Protein AF-A0A8S1GYL8-F1 (afdb_monomer_lite)

Foldseek 3Di:
DPPPCQVPQADPVQAGDCVRPVNVVVCPDPLNVLVNQLVRQVSVDDPVVVVVPGSVVSVVSSVVRCVVVVVVPDPVPPPDD

Radius of gyration: 15.55 Å; chains: 1; bounding box: 21×42×49 Å

Structure (mmCIF, N/CA/C/O backbone):
data_AF-A0A8S1GYL8-F1
#
_entry.id   AF-A0A8S1GYL8-F1
#
loop_
_atom_site.group_PDB
_atom_site.id
_atom_site.type_symbol
_atom_site.label_atom_id
_atom_site.label_alt_id
_atom_site.label_comp_id
_atom_site.label_asym_id
_atom_site.label_entity_id
_atom_site.label_seq_id
_atom_site.pdbx_PDB_ins_code
_atom_site.Cartn_x
_atom_site.Cartn_y
_atom_site.Cartn_z
_atom_site.occupancy
_atom_site.B_iso_or_equiv
_atom_site.auth_seq_id
_atom_site.auth_comp_id
_atom_site.auth_asym_id
_atom_site.auth_atom_id
_atom_site.pdbx_PDB_model_num
ATOM 1 N N . MET A 1 1 ? 8.533 -27.118 -1.981 1.00 49.69 1 MET A N 1
ATOM 2 C CA . MET A 1 1 ? 9.479 -26.372 -2.835 1.00 49.69 1 MET A CA 1
ATOM 3 C C . MET A 1 1 ? 8.707 -25.277 -3.543 1.00 49.69 1 MET A C 1
ATOM 5 O O . MET A 1 1 ? 7.783 -25.604 -4.275 1.00 49.69 1 MET A O 1
ATOM 9 N N . TYR A 1 2 ? 9.033 -24.011 -3.295 1.00 58.72 2 TYR A N 1
ATOM 10 C CA . TYR A 1 2 ? 8.581 -22.922 -4.164 1.00 58.72 2 TYR A CA 1
ATOM 11 C C . TYR A 1 2 ? 9.333 -23.037 -5.499 1.00 58.72 2 TYR A C 1
ATOM 13 O O . TYR A 1 2 ? 10.493 -23.464 -5.470 1.00 58.72 2 TYR A O 1
ATOM 21 N N . PRO A 1 3 ? 8.712 -22.727 -6.651 1.00 58.22 3 PRO A N 1
ATOM 22 C CA . PRO A 1 3 ? 9.452 -22.656 -7.904 1.00 58.22 3 PRO A CA 1
ATOM 23 C C . PRO A 1 3 ? 10.621 -21.680 -7.723 1.00 58.22 3 PRO A C 1
ATOM 25 O O . PRO A 1 3 ? 10.460 -20.616 -7.125 1.00 58.22 3 PRO A O 1
ATOM 28 N N . SER A 1 4 ? 11.806 -22.076 -8.188 1.00 62.06 4 SER A N 1
ATOM 29 C CA . SER A 1 4 ? 13.037 -21.273 -8.133 1.00 62.06 4 SER A CA 1
ATOM 30 C C . SER A 1 4 ? 12.884 -19.904 -8.802 1.00 62.06 4 SER A C 1
ATOM 32 O O . SER A 1 4 ? 13.611 -18.973 -8.465 1.00 62.06 4 SER A O 1
ATOM 34 N N . ASP A 1 5 ? 11.886 -19.771 -9.672 1.00 63.75 5 ASP A N 1
ATOM 35 C CA . ASP A 1 5 ? 11.462 -18.529 -10.298 1.00 63.75 5 ASP A CA 1
ATOM 36 C C . ASP A 1 5 ? 10.331 -17.895 -9.475 1.00 63.75 5 ASP A C 1
ATOM 38 O O . ASP A 1 5 ? 9.161 -17.940 -9.853 1.00 63.75 5 ASP A O 1
ATOM 42 N N . ASN A 1 6 ? 10.653 -17.326 -8.308 1.00 62.06 6 ASN A N 1
ATOM 43 C CA . ASN A 1 6 ? 9.722 -16.412 -7.649 1.00 62.06 6 ASN A CA 1
ATOM 44 C C . ASN A 1 6 ? 9.758 -15.088 -8.437 1.00 62.06 6 ASN A C 1
ATOM 46 O O . ASN A 1 6 ? 10.794 -14.422 -8.399 1.00 62.06 6 ASN A O 1
ATOM 50 N N . PRO A 1 7 ? 8.676 -14.674 -9.127 1.00 71.88 7 PRO A N 1
ATOM 51 C CA . PRO A 1 7 ? 8.672 -13.509 -10.023 1.00 71.88 7 PRO A CA 1
ATOM 52 C C . PRO A 1 7 ? 8.921 -12.159 -9.325 1.00 71.88 7 PRO A C 1
ATOM 54 O O . PRO A 1 7 ? 8.877 -11.110 -9.961 1.00 71.88 7 PRO A O 1
ATOM 57 N N . GLY A 1 8 ? 9.206 -12.163 -8.021 1.00 82.12 8 GLY A N 1
ATOM 58 C CA . GLY A 1 8 ? 9.499 -10.971 -7.248 1.00 82.12 8 GLY A CA 1
ATOM 59 C C . GLY A 1 8 ? 8.246 -10.129 -6.987 1.00 82.12 8 GLY A C 1
ATOM 60 O O . GLY A 1 8 ? 7.139 -10.472 -7.408 1.00 82.12 8 GLY A O 1
ATOM 61 N N . PRO A 1 9 ? 8.391 -9.026 -6.236 1.00 85.69 9 PRO A N 1
ATOM 62 C CA . PRO A 1 9 ? 7.271 -8.182 -5.820 1.00 85.69 9 PRO A CA 1
ATOM 63 C C . PRO A 1 9 ? 6.780 -7.218 -6.914 1.00 85.69 9 PRO A C 1
ATOM 65 O O . PRO A 1 9 ? 5.843 -6.462 -6.679 1.00 85.69 9 PRO A O 1
ATOM 68 N N . THR A 1 10 ? 7.403 -7.191 -8.094 1.00 89.25 10 THR A N 1
ATOM 69 C CA . THR A 1 10 ? 7.030 -6.309 -9.213 1.00 89.25 10 THR A CA 1
ATOM 70 C C . THR A 1 10 ? 6.794 -7.153 -10.459 1.00 89.25 10 THR A C 1
ATOM 72 O O . THR A 1 10 ? 7.631 -7.977 -10.813 1.00 89.25 10 THR A O 1
ATOM 75 N N . LYS A 1 11 ? 5.648 -6.959 -11.109 1.00 88.88 11 LYS A N 1
ATOM 76 C CA . LYS A 1 11 ? 5.290 -7.622 -12.364 1.00 88.88 11 LYS A CA 1
ATOM 77 C C . LYS A 1 11 ? 6.032 -6.991 -13.555 1.00 88.88 11 LYS A C 1
ATOM 79 O O . LYS A 1 11 ? 6.511 -5.863 -13.444 1.00 88.88 11 LYS A O 1
ATOM 84 N N . PRO A 1 12 ? 6.078 -7.663 -14.722 1.00 89.81 12 PRO A N 1
ATOM 85 C CA . PRO A 1 12 ? 6.687 -7.101 -15.933 1.00 89.81 12 PRO A CA 1
ATOM 86 C C . PRO A 1 12 ? 6.061 -5.781 -16.409 1.00 89.81 12 PRO A C 1
ATOM 88 O O . PRO A 1 12 ? 6.739 -4.985 -17.046 1.00 89.81 12 PRO A O 1
ATOM 91 N N . ASP A 1 13 ? 4.788 -5.538 -16.085 1.00 89.19 13 ASP A N 1
ATOM 92 C CA . ASP A 1 13 ? 4.076 -4.288 -16.389 1.00 89.19 13 ASP A CA 1
ATOM 93 C C . ASP A 1 13 ? 4.400 -3.140 -15.409 1.00 89.19 13 ASP A C 1
ATOM 95 O O . ASP A 1 13 ? 3.868 -2.041 -15.543 1.00 89.19 13 ASP A O 1
ATOM 99 N N . GLY A 1 14 ? 5.264 -3.382 -14.417 1.00 87.88 14 GLY A N 1
ATOM 100 C CA . GLY A 1 14 ? 5.647 -2.414 -13.391 1.00 87.88 14 GLY A CA 1
ATOM 101 C C . GLY A 1 14 ? 4.696 -2.346 -12.194 1.00 87.88 14 GLY A C 1
ATOM 102 O O . GLY A 1 14 ? 5.044 -1.714 -11.194 1.00 87.88 14 GLY A O 1
ATOM 103 N N . SER A 1 15 ? 3.546 -3.023 -12.238 1.00 90.25 15 SER A N 1
ATOM 104 C CA . SER A 1 15 ? 2.617 -3.103 -11.110 1.00 90.25 15 SER A CA 1
ATOM 105 C C . SER A 1 15 ? 3.126 -4.038 -10.010 1.00 90.25 15 SER A C 1
ATOM 107 O O . SER A 1 15 ? 4.074 -4.813 -10.176 1.00 90.25 15 SER A O 1
ATOM 109 N N . VAL A 1 16 ? 2.501 -3.961 -8.840 1.00 91.75 16 VAL A N 1
ATOM 110 C CA . VAL A 1 16 ? 2.868 -4.775 -7.681 1.00 91.75 16 VAL A CA 1
ATOM 111 C C . VAL A 1 16 ? 2.369 -6.207 -7.877 1.00 91.75 16 VAL A C 1
ATOM 113 O O . 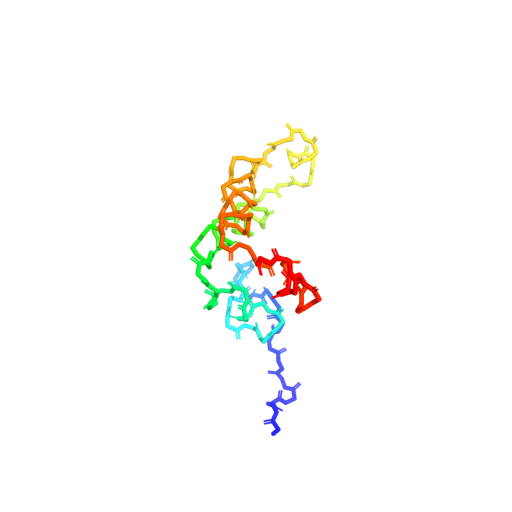VAL A 1 16 ? 1.226 -6.451 -8.274 1.00 91.75 16 VAL A O 1
ATOM 116 N N . ASN A 1 17 ? 3.222 -7.182 -7.575 1.00 91.69 17 ASN A N 1
ATOM 117 C CA . ASN A 1 17 ? 2.845 -8.588 -7.534 1.00 91.69 17 ASN A CA 1
ATOM 118 C C . ASN A 1 17 ? 2.376 -8.979 -6.125 1.00 91.69 17 ASN A C 1
ATOM 120 O O . ASN A 1 17 ? 3.174 -9.414 -5.294 1.00 91.69 17 ASN A O 1
ATOM 124 N N . PHE A 1 18 ? 1.075 -8.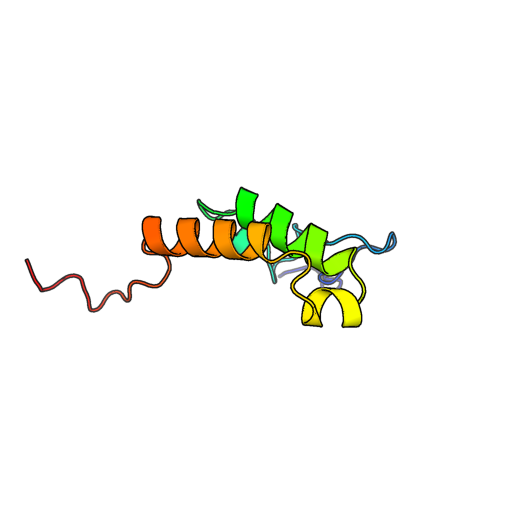841 -5.866 1.00 91.62 18 PHE A N 1
ATOM 125 C CA . PHE A 1 18 ? 0.468 -9.187 -4.575 1.00 91.62 18 PHE A CA 1
ATOM 126 C C . PHE A 1 18 ? 0.426 -10.695 -4.275 1.00 91.62 18 PHE A C 1
ATOM 128 O O . PHE A 1 18 ? 0.284 -11.074 -3.116 1.00 91.62 18 PHE A O 1
ATOM 135 N N . GLU A 1 19 ? 0.633 -11.545 -5.283 1.00 88.69 19 GLU A N 1
ATOM 136 C CA . GLU A 1 19 ? 0.744 -13.003 -5.124 1.00 88.69 19 GLU A CA 1
ATOM 137 C C . GLU A 1 19 ? 2.163 -13.440 -4.724 1.00 88.69 19 GLU A C 1
ATOM 139 O O . GLU A 1 19 ? 2.403 -14.599 -4.384 1.00 88.69 19 GLU A O 1
ATOM 144 N N . CYS A 1 20 ? 3.137 -12.523 -4.756 1.00 87.94 20 CYS A N 1
ATOM 145 C CA . CYS A 1 20 ? 4.493 -12.818 -4.316 1.00 87.94 20 CYS A CA 1
ATOM 146 C C . CYS A 1 20 ? 4.480 -13.194 -2.832 1.00 87.94 20 CYS A C 1
ATOM 148 O O . CYS A 1 20 ? 4.009 -12.423 -1.995 1.00 87.94 20 CYS A O 1
ATOM 150 N N . HIS A 1 21 ? 5.070 -14.342 -2.486 1.00 86.06 21 HIS A N 1
ATOM 151 C CA . HIS A 1 21 ? 5.132 -14.843 -1.107 1.00 86.06 21 HIS A CA 1
ATOM 152 C C . HIS A 1 21 ? 5.638 -13.794 -0.094 1.00 86.06 21 HIS A C 1
ATOM 154 O O . HIS A 1 21 ? 5.183 -13.768 1.050 1.00 86.06 21 HIS A O 1
ATOM 160 N N . CYS A 1 22 ? 6.518 -12.885 -0.534 1.00 83.19 22 CYS A N 1
ATOM 161 C CA . CYS A 1 22 ? 7.054 -11.791 0.275 1.00 83.19 22 CYS A CA 1
ATOM 162 C C . CYS A 1 22 ? 5.970 -10.875 0.865 1.00 83.19 22 CYS A C 1
ATOM 164 O O . CYS A 1 22 ? 6.180 -10.312 1.932 1.00 83.19 22 CYS A O 1
ATOM 166 N N . VAL A 1 23 ? 4.834 -10.717 0.180 1.00 88.44 23 VAL A N 1
ATOM 167 C CA . VAL A 1 23 ? 3.740 -9.816 0.585 1.00 88.44 23 VAL A CA 1
ATOM 168 C C . VAL A 1 23 ? 2.384 -10.514 0.678 1.00 88.44 23 VAL A C 1
ATOM 170 O O . VAL A 1 23 ? 1.465 -9.966 1.281 1.00 88.44 23 VAL A O 1
ATOM 173 N N . ALA A 1 24 ? 2.252 -11.734 0.152 1.00 88.19 24 ALA A N 1
ATOM 174 C CA . ALA A 1 24 ? 0.991 -12.474 0.107 1.00 88.19 24 ALA A CA 1
ATOM 175 C C . ALA A 1 24 ? 0.336 -12.636 1.492 1.00 88.19 24 ALA A C 1
ATOM 177 O O . ALA A 1 24 ? -0.883 -12.570 1.618 1.00 88.19 24 ALA A O 1
ATOM 178 N N . HIS A 1 25 ? 1.134 -12.780 2.554 1.00 87.75 25 HIS A N 1
ATOM 179 C CA . HIS A 1 25 ? 0.621 -12.877 3.924 1.00 87.75 25 HIS A CA 1
ATOM 180 C C . HIS A 1 25 ? -0.023 -11.570 4.426 1.00 87.75 25 HIS A C 1
ATOM 182 O O . HIS A 1 25 ? -0.981 -11.622 5.192 1.00 87.75 25 HIS A O 1
ATOM 188 N N . LEU A 1 26 ? 0.457 -10.406 3.974 1.00 91.00 26 LEU A N 1
ATOM 189 C CA . LEU A 1 26 ? -0.139 -9.102 4.292 1.00 91.00 26 LEU A CA 1
ATOM 190 C C . LEU A 1 26 ? -1.423 -8.883 3.489 1.00 91.00 26 LEU A C 1
ATOM 192 O O . LEU A 1 26 ? -2.428 -8.426 4.027 1.00 91.00 26 LEU A O 1
ATOM 196 N N . VAL A 1 27 ? -1.415 -9.291 2.220 1.00 93.25 27 VAL A N 1
ATOM 197 C CA . VAL A 1 27 ? -2.570 -9.235 1.307 1.00 93.25 27 VAL A CA 1
ATOM 198 C C . VAL A 1 27 ? -3.722 -10.121 1.794 1.00 93.25 27 VAL A C 1
ATOM 200 O O . VAL A 1 27 ? -4.884 -9.749 1.636 1.00 93.25 27 VAL A O 1
ATOM 203 N N . ALA A 1 28 ? -3.404 -11.268 2.400 1.00 91.44 28 ALA A N 1
ATOM 204 C CA . ALA A 1 28 ? -4.367 -12.193 2.997 1.00 91.44 28 ALA A CA 1
ATOM 205 C C . ALA A 1 28 ? -4.764 -11.832 4.443 1.00 91.44 28 ALA A C 1
ATOM 207 O O . ALA A 1 28 ? -5.575 -12.533 5.050 1.00 91.44 28 ALA A O 1
ATOM 208 N N . SER A 1 29 ? -4.197 -10.766 5.015 1.00 91.50 29 SER A N 1
ATOM 209 C CA . SER A 1 29 ? -4.562 -10.305 6.355 1.00 91.50 29 SER A CA 1
ATOM 210 C C . SER A 1 29 ? -5.954 -9.650 6.366 1.00 91.50 29 SER A C 1
ATOM 212 O O . SER A 1 29 ? -6.454 -9.231 5.317 1.00 91.50 29 SER A O 1
ATOM 214 N N . PRO A 1 30 ? -6.573 -9.468 7.548 1.00 93.62 30 PRO A N 1
ATOM 215 C CA . PRO A 1 30 ? -7.805 -8.687 7.676 1.00 93.62 30 PRO A CA 1
ATOM 216 C C . PRO A 1 30 ? -7.689 -7.233 7.183 1.00 93.62 30 PRO A C 1
ATOM 218 O O . PRO A 1 30 ? -8.715 -6.617 6.922 1.00 93.62 30 PRO A O 1
ATOM 221 N N . CYS A 1 31 ? -6.463 -6.712 7.046 1.00 96.12 31 CYS A N 1
ATOM 222 C CA . CYS A 1 31 ? -6.146 -5.369 6.542 1.00 96.12 31 CYS A CA 1
ATOM 223 C C . CYS A 1 31 ? -5.560 -5.395 5.123 1.00 96.12 31 CYS A C 1
ATOM 225 O O . CYS A 1 31 ? -4.868 -4.473 4.688 1.00 96.12 31 CYS A O 1
ATOM 227 N N . GLY A 1 32 ? -5.761 -6.503 4.406 1.00 94.75 32 GLY A N 1
ATOM 228 C CA . GLY A 1 32 ? -5.174 -6.717 3.091 1.00 94.75 32 GLY A CA 1
ATOM 229 C C . GLY A 1 32 ? -5.704 -5.768 2.019 1.00 94.75 32 GLY A C 1
ATOM 230 O O . GLY A 1 32 ? -5.018 -5.547 1.025 1.00 94.75 32 GLY A O 1
ATOM 231 N N . PHE A 1 33 ? -6.905 -5.210 2.198 1.00 96.56 33 PHE A N 1
ATOM 232 C CA . PHE A 1 33 ? -7.455 -4.208 1.286 1.00 96.56 33 PHE A CA 1
ATOM 233 C C . PHE A 1 33 ? -6.672 -2.898 1.387 1.00 96.56 33 PHE A C 1
ATOM 235 O O . PHE A 1 33 ? -6.092 -2.461 0.398 1.00 96.56 33 PHE A O 1
ATOM 242 N N . GLU A 1 34 ? -6.563 -2.349 2.592 1.00 97.38 34 GLU A N 1
ATOM 243 C CA . GLU A 1 34 ? -5.842 -1.111 2.875 1.00 97.38 34 GLU A CA 1
ATOM 244 C C . GLU A 1 34 ? -4.356 -1.246 2.516 1.00 97.38 34 GLU A C 1
ATOM 246 O O . GLU A 1 34 ? -3.758 -0.333 1.951 1.00 97.38 34 GLU A O 1
ATOM 251 N N . PHE A 1 35 ? -3.769 -2.426 2.750 1.00 95.94 35 PHE A N 1
ATOM 252 C CA . PHE A 1 35 ? -2.407 -2.728 2.315 1.00 95.94 35 PHE A CA 1
ATOM 253 C C . PHE A 1 35 ? -2.235 -2.621 0.791 1.00 95.94 35 PHE A C 1
ATOM 255 O O . PHE A 1 35 ? -1.250 -2.051 0.317 1.00 95.94 35 PHE A O 1
ATOM 262 N N . ARG A 1 36 ? -3.172 -3.175 0.006 1.00 95.94 36 ARG A N 1
ATOM 263 C CA . ARG A 1 36 ? -3.103 -3.117 -1.463 1.00 95.94 36 ARG A CA 1
ATOM 264 C C . ARG A 1 36 ? -3.203 -1.685 -1.972 1.00 95.94 36 ARG A C 1
ATOM 266 O O . ARG A 1 36 ? -2.439 -1.341 -2.873 1.00 95.94 36 ARG A O 1
ATOM 273 N N . GLU A 1 37 ? -4.073 -0.871 -1.383 1.00 97.06 37 GLU A N 1
ATOM 274 C CA . GLU A 1 37 ? -4.214 0.545 -1.742 1.00 97.06 37 GLU A CA 1
ATOM 275 C C . GLU A 1 37 ? -2.925 1.321 -1.445 1.00 97.06 37 GLU A C 1
ATOM 277 O O . GLU A 1 37 ? -2.356 1.940 -2.346 1.00 97.06 37 GLU A O 1
ATOM 282 N N . ALA A 1 38 ? -2.383 1.190 -0.228 1.00 96.88 38 ALA A N 1
ATOM 283 C CA . ALA A 1 38 ? -1.165 1.887 0.183 1.00 96.88 38 ALA A CA 1
ATOM 284 C C . ALA A 1 38 ? 0.041 1.551 -0.711 1.00 96.88 38 ALA A C 1
ATOM 286 O O . ALA A 1 38 ? 0.739 2.444 -1.193 1.00 96.88 38 ALA A O 1
ATOM 287 N N . ILE A 1 39 ? 0.274 0.263 -0.987 1.00 95.25 39 ILE A N 1
ATOM 288 C CA . ILE A 1 39 ? 1.417 -0.169 -1.802 1.00 95.25 39 ILE A CA 1
ATOM 289 C C . ILE A 1 39 ? 1.213 0.156 -3.286 1.00 95.25 39 ILE A C 1
ATOM 291 O O . ILE A 1 39 ? 2.185 0.464 -3.981 1.00 95.25 39 ILE A O 1
ATOM 295 N N . SER A 1 40 ? -0.027 0.125 -3.784 1.00 94.88 40 SER A N 1
ATOM 296 C CA . SER A 1 40 ? -0.312 0.528 -5.166 1.00 94.88 40 SER A CA 1
ATOM 297 C C . SER A 1 40 ? -0.058 2.019 -5.358 1.00 94.88 40 SER A C 1
ATOM 299 O O . SER A 1 40 ? 0.651 2.380 -6.298 1.00 94.88 40 SER A O 1
ATOM 301 N N . CYS A 1 41 ? -0.529 2.857 -4.427 1.00 96.25 41 CYS A N 1
ATOM 302 C CA . CYS A 1 41 ? -0.253 4.291 -4.438 1.00 96.25 41 CYS A CA 1
ATOM 303 C C . CYS A 1 41 ? 1.255 4.565 -4.356 1.00 96.25 41 CYS A C 1
ATOM 305 O O . CYS A 1 41 ? 1.800 5.311 -5.174 1.00 96.25 41 CYS A O 1
ATOM 307 N N . GLN A 1 42 ? 1.964 3.910 -3.429 1.00 95.00 42 GLN A N 1
ATOM 308 C CA . GLN A 1 42 ? 3.409 4.080 -3.282 1.00 95.00 42 GLN A CA 1
ATOM 309 C C . GLN A 1 42 ? 4.167 3.713 -4.566 1.00 95.00 42 GLN A C 1
ATOM 311 O O . GLN A 1 42 ? 5.118 4.393 -4.941 1.00 95.00 42 GLN A O 1
ATOM 316 N N . LYS A 1 43 ? 3.752 2.645 -5.259 1.00 93.25 43 LYS A N 1
ATOM 317 C CA . LYS A 1 43 ? 4.412 2.180 -6.485 1.00 93.25 43 LYS A CA 1
ATOM 318 C C . LYS A 1 43 ? 4.189 3.118 -7.670 1.00 93.25 43 LYS A C 1
ATOM 320 O O . LYS A 1 43 ? 5.096 3.264 -8.488 1.00 93.25 43 LYS A O 1
ATOM 325 N N . SER A 1 44 ? 3.005 3.720 -7.783 1.00 92.56 44 SER A N 1
ATOM 326 C CA . SER A 1 44 ? 2.681 4.660 -8.862 1.00 92.56 44 SER A CA 1
ATOM 327 C C . SER A 1 44 ? 3.234 6.068 -8.636 1.00 92.56 44 SER A C 1
ATOM 329 O O . SER A 1 44 ? 3.199 6.883 -9.556 1.00 92.56 44 SER A O 1
ATOM 331 N N . THR A 1 45 ? 3.732 6.363 -7.434 1.00 94.88 45 THR A N 1
ATOM 332 C CA . THR A 1 45 ? 4.098 7.719 -7.020 1.00 94.88 45 THR A CA 1
ATOM 333 C C . THR A 1 45 ? 5.619 7.915 -6.997 1.00 94.88 45 THR A C 1
ATOM 335 O O . THR A 1 45 ? 6.340 7.095 -6.424 1.00 94.88 45 THR A O 1
ATOM 338 N N . PRO A 1 46 ? 6.148 9.000 -7.596 1.00 95.88 46 PRO A N 1
ATOM 339 C CA . PRO A 1 46 ? 7.564 9.346 -7.503 1.00 95.88 46 PRO A CA 1
ATOM 340 C C . PRO A 1 46 ? 8.015 9.577 -6.058 1.00 95.88 46 PRO A C 1
ATOM 342 O O . PRO A 1 46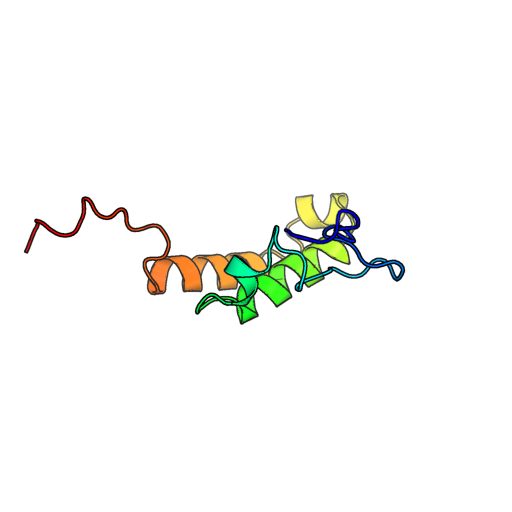 ? 7.271 10.128 -5.250 1.00 95.88 46 PRO A O 1
ATOM 345 N N . VAL A 1 47 ? 9.272 9.241 -5.756 1.00 94.38 47 VAL A N 1
ATOM 346 C CA . VAL A 1 47 ? 9.837 9.355 -4.398 1.00 94.38 47 VAL A CA 1
ATOM 347 C C . VAL A 1 47 ? 9.706 10.769 -3.826 1.00 94.38 47 VAL A C 1
ATOM 349 O O . VAL A 1 47 ? 9.253 10.915 -2.699 1.00 94.38 47 VAL A O 1
ATOM 352 N N . GLU A 1 48 ? 9.985 11.805 -4.619 1.00 96.00 48 GLU A N 1
ATOM 353 C CA . GLU A 1 48 ? 9.852 13.208 -4.192 1.00 96.00 48 GLU A CA 1
ATOM 354 C C . GLU A 1 48 ? 8.422 13.557 -3.743 1.00 96.00 48 GLU A C 1
ATOM 356 O O . GLU A 1 48 ? 8.215 14.338 -2.819 1.00 96.00 48 GLU A O 1
ATOM 361 N N . GLN A 1 49 ? 7.398 12.962 -4.359 1.00 95.69 49 GLN A N 1
ATOM 362 C CA . GLN A 1 49 ? 6.013 13.195 -3.944 1.00 95.69 49 GLN A CA 1
ATOM 363 C C . GLN A 1 49 ? 5.667 12.430 -2.664 1.00 95.69 49 GLN A C 1
ATOM 365 O O . GLN A 1 49 ? 4.937 12.956 -1.827 1.00 95.69 49 GLN A O 1
ATOM 370 N N . LEU A 1 50 ? 6.225 11.230 -2.473 1.00 94.19 50 LEU A N 1
ATOM 371 C CA . LEU A 1 50 ? 6.088 10.482 -1.219 1.00 94.19 50 LEU A CA 1
ATOM 372 C C . LEU A 1 50 ? 6.716 11.242 -0.044 1.00 94.19 50 LEU A C 1
ATOM 374 O O . LEU A 1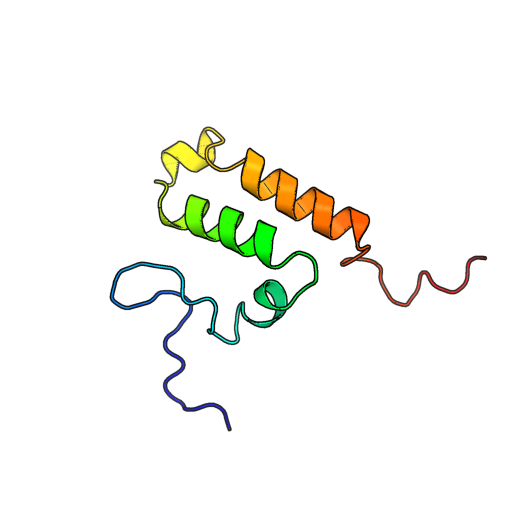 50 ? 6.119 11.314 1.026 1.00 94.19 50 LEU A O 1
ATOM 378 N N . GLU A 1 51 ? 7.880 11.864 -0.253 1.00 93.75 51 GLU A N 1
ATOM 379 C CA . GLU A 1 51 ? 8.533 12.730 0.742 1.00 93.75 51 GLU A CA 1
ATOM 380 C C . GLU A 1 51 ? 7.667 13.945 1.111 1.00 93.75 51 GLU A C 1
ATOM 382 O O . GLU A 1 51 ? 7.680 14.395 2.255 1.00 93.75 51 GLU A O 1
ATOM 387 N N . ASN A 1 52 ? 6.854 14.420 0.165 1.00 95.75 52 ASN A N 1
ATOM 388 C CA . ASN A 1 5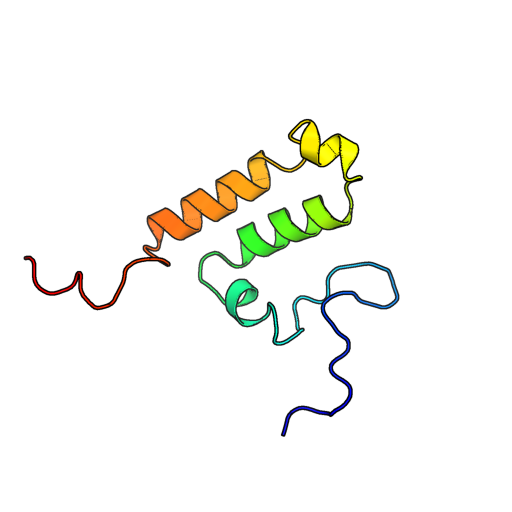2 ? 5.869 15.482 0.368 1.00 95.75 52 ASN A CA 1
ATOM 389 C C . ASN A 1 52 ? 4.512 14.977 0.902 1.00 95.75 52 ASN A C 1
ATOM 391 O O . ASN A 1 52 ? 3.559 15.751 0.989 1.00 95.75 52 ASN A O 1
ATOM 395 N N . GLY A 1 53 ? 4.409 13.699 1.279 1.00 94.88 53 GLY A N 1
ATOM 396 C CA . GLY A 1 53 ? 3.227 13.126 1.925 1.00 94.88 53 GLY A CA 1
ATOM 397 C C . GLY A 1 53 ? 2.178 12.540 0.980 1.00 94.88 53 GLY A C 1
ATOM 398 O O . GLY A 1 53 ? 1.069 12.236 1.427 1.00 94.88 53 GLY A O 1
ATOM 399 N N . ALA A 1 54 ? 2.491 12.349 -0.304 1.00 96.88 54 ALA A N 1
ATOM 400 C CA . ALA A 1 54 ? 1.634 11.558 -1.180 1.00 96.88 54 ALA A CA 1
ATOM 401 C C . ALA A 1 54 ? 1.464 10.131 -0.625 1.00 96.88 54 ALA A C 1
ATOM 403 O O . ALA A 1 54 ? 2.395 9.564 -0.051 1.00 96.88 54 ALA A O 1
ATOM 404 N N . CYS A 1 55 ? 0.270 9.559 -0.799 1.00 97.06 55 CYS A N 1
ATOM 405 C CA . CYS A 1 55 ? -0.120 8.240 -0.285 1.00 97.06 55 CYS A CA 1
ATOM 406 C C . CYS A 1 55 ? -0.214 8.117 1.251 1.00 97.06 55 CYS A C 1
ATOM 408 O O . CYS A 1 55 ? -0.240 7.008 1.795 1.00 97.06 55 CYS A O 1
ATOM 410 N N . SER A 1 56 ? -0.204 9.244 1.974 1.00 96.88 56 SER A N 1
ATOM 411 C CA . SER A 1 56 ? -0.272 9.245 3.440 1.00 96.88 56 SER A CA 1
ATOM 412 C C . SER A 1 56 ? -1.625 8.769 3.966 1.00 96.88 56 SER A C 1
ATOM 414 O O . SER A 1 56 ? -1.659 8.078 4.979 1.00 96.88 56 SER A O 1
ATOM 416 N N . GLU A 1 57 ? -2.724 9.074 3.278 1.00 97.75 57 GLU A N 1
ATOM 417 C CA . GLU A 1 57 ? -4.074 8.658 3.674 1.00 97.75 57 GLU A CA 1
ATOM 418 C C . GLU A 1 57 ? -4.247 7.135 3.600 1.00 97.75 57 GLU A C 1
ATOM 420 O O . GLU A 1 57 ? -4.748 6.506 4.535 1.00 97.75 57 GLU A O 1
ATOM 425 N N . GLU A 1 58 ? -3.765 6.517 2.527 1.00 98.06 58 GLU A N 1
ATOM 426 C CA . GLU A 1 58 ? -3.809 5.076 2.307 1.00 98.06 58 GLU A CA 1
ATOM 427 C C . GLU A 1 58 ? -2.916 4.348 3.318 1.00 98.06 58 GLU A C 1
ATOM 429 O O . GLU A 1 58 ? -3.317 3.335 3.899 1.00 98.06 58 GLU A O 1
ATOM 434 N N . LEU A 1 59 ? -1.722 4.893 3.588 1.00 96.50 59 LEU A N 1
ATOM 435 C CA . LEU A 1 59 ? -0.831 4.364 4.619 1.00 96.50 59 LEU A CA 1
ATOM 436 C C . LEU A 1 59 ? -1.465 4.455 6.013 1.00 96.50 59 LEU A C 1
ATOM 438 O O . LEU A 1 59 ? -1.424 3.480 6.767 1.00 96.50 59 LEU A O 1
ATOM 442 N N . LEU A 1 60 ? -2.063 5.598 6.356 1.00 97.00 60 LEU A N 1
ATOM 443 C CA . LEU A 1 60 ? -2.753 5.789 7.632 1.00 97.00 60 LEU A CA 1
ATOM 444 C C . LEU A 1 60 ? -3.937 4.831 7.767 1.00 97.00 60 LEU A C 1
ATOM 446 O O . LEU A 1 60 ? -4.067 4.186 8.803 1.00 97.00 60 LEU A O 1
ATOM 450 N N . SER A 1 61 ? -4.726 4.649 6.709 1.00 97.44 61 SER A N 1
ATOM 451 C CA . SER A 1 61 ? -5.841 3.695 6.683 1.00 97.44 61 SER A CA 1
ATOM 452 C C . SER A 1 61 ? -5.369 2.265 6.973 1.00 97.44 61 SER A C 1
ATOM 454 O O . SER A 1 61 ? -5.964 1.545 7.782 1.00 97.44 61 SER A O 1
ATOM 456 N N . PHE A 1 62 ? -4.244 1.855 6.376 1.00 96.25 62 PHE A N 1
ATOM 457 C CA . PHE A 1 62 ? -3.631 0.560 6.669 1.00 96.25 62 PHE A CA 1
ATOM 458 C C . PHE A 1 62 ? -3.163 0.456 8.127 1.00 96.25 62 PHE A C 1
ATOM 460 O O . PHE A 1 62 ? -3.442 -0.546 8.795 1.00 96.25 62 PHE A O 1
ATOM 467 N N . MET A 1 63 ? -2.492 1.489 8.648 1.00 95.00 63 MET A N 1
ATOM 468 C CA . MET A 1 63 ? -2.030 1.527 10.039 1.00 95.00 63 MET A CA 1
ATOM 469 C C . MET A 1 63 ? -3.193 1.463 11.035 1.00 95.00 63 MET A C 1
ATOM 471 O O . MET A 1 63 ? -3.136 0.686 11.989 1.00 95.00 63 MET A O 1
ATOM 475 N N . GLU A 1 64 ? -4.265 2.216 10.800 1.00 95.88 64 GLU A N 1
ATOM 476 C CA . GLU A 1 64 ? -5.476 2.189 11.620 1.00 95.88 64 GLU A CA 1
ATOM 477 C C . GLU A 1 64 ? -6.106 0.796 11.641 1.00 95.88 64 GLU A C 1
ATOM 479 O O . GLU A 1 64 ? -6.445 0.281 12.714 1.00 95.88 64 GLU A O 1
ATOM 484 N N . CYS A 1 65 ? -6.201 0.131 10.485 1.00 95.50 65 CYS A N 1
ATOM 485 C CA . CYS A 1 65 ? -6.674 -1.246 10.438 1.00 95.50 65 CYS A CA 1
ATOM 486 C C . CYS A 1 65 ? -5.761 -2.187 11.240 1.00 95.50 65 CYS A C 1
ATOM 488 O O . CYS A 1 65 ? -6.252 -2.983 12.050 1.00 95.50 65 CYS A O 1
ATOM 490 N N . ALA A 1 66 ? -4.440 -2.096 11.064 1.00 93.06 66 ALA A N 1
ATOM 491 C CA . ALA A 1 66 ? -3.481 -2.958 11.754 1.00 93.06 66 ALA A CA 1
ATOM 492 C C . ALA A 1 66 ? -3.531 -2.770 13.282 1.00 93.06 66 ALA A C 1
ATOM 494 O O . ALA A 1 66 ? -3.466 -3.744 14.039 1.00 93.06 66 ALA A O 1
ATOM 495 N N . MET A 1 67 ? -3.713 -1.531 13.744 1.00 91.94 67 MET A N 1
ATOM 496 C CA . MET A 1 67 ? -3.898 -1.207 15.160 1.00 91.94 67 MET A CA 1
ATOM 497 C C . MET A 1 67 ? -5.221 -1.759 15.697 1.00 91.94 67 MET A C 1
ATOM 499 O O . MET A 1 67 ? -5.237 -2.425 16.735 1.00 91.94 67 MET A O 1
ATOM 503 N N . ARG A 1 68 ? -6.327 -1.549 14.972 1.00 91.88 68 ARG A N 1
ATOM 504 C CA . ARG A 1 68 ? -7.663 -2.041 15.346 1.00 91.88 68 ARG A CA 1
ATOM 505 C C . ARG A 1 68 ? -7.715 -3.564 15.437 1.00 91.88 68 ARG A C 1
ATOM 507 O O . ARG A 1 68 ? -8.338 -4.107 16.344 1.00 91.88 68 ARG A O 1
ATOM 514 N N . THR A 1 69 ? -7.050 -4.251 14.514 1.00 87.69 69 THR A N 1
ATOM 515 C CA . THR A 1 69 ? -6.985 -5.721 14.471 1.00 87.69 69 THR A CA 1
ATOM 516 C C . THR A 1 69 ? -5.941 -6.301 15.421 1.00 87.69 69 THR A C 1
ATOM 518 O O . THR A 1 69 ? -5.819 -7.520 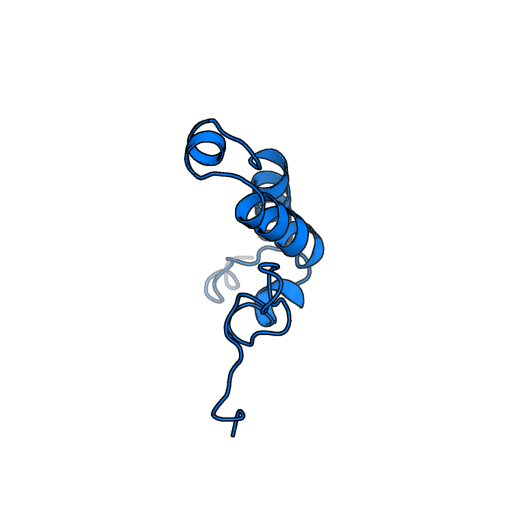15.518 1.00 87.69 69 THR A O 1
ATOM 521 N N . GLN A 1 70 ? -5.220 -5.447 16.161 1.00 85.25 70 GLN A N 1
ATOM 522 C CA . GLN A 1 70 ? -4.168 -5.850 17.091 1.00 85.25 70 GLN A CA 1
ATOM 523 C C . GLN A 1 70 ? -3.089 -6.704 16.406 1.00 85.25 70 GLN A C 1
ATOM 525 O O . GLN A 1 70 ? -2.510 -7.596 17.023 1.00 85.25 70 GLN A O 1
ATOM 530 N N . CYS A 1 71 ? -2.793 -6.413 15.134 1.00 74.75 71 CYS A N 1
ATOM 531 C CA . CYS A 1 71 ? -1.876 -7.198 14.306 1.00 74.75 71 CYS A CA 1
ATOM 532 C C . CYS A 1 71 ? -0.459 -7.296 14.909 1.00 74.75 71 CYS A C 1
ATOM 534 O O . CYS A 1 71 ? 0.238 -8.284 14.696 1.00 74.75 71 CYS A O 1
ATOM 536 N N . PHE A 1 72 ? -0.042 -6.291 15.688 1.00 71.44 72 PHE A N 1
ATOM 537 C CA . PHE A 1 72 ? 1.272 -6.231 16.344 1.00 71.44 72 PHE A CA 1
ATOM 538 C C . PHE A 1 72 ? 1.285 -6.763 17.782 1.00 71.44 72 PHE A C 1
ATOM 540 O O . PHE A 1 72 ? 2.308 -6.675 18.460 1.00 71.44 72 PHE A O 1
ATOM 547 N N . LYS A 1 73 ? 0.161 -7.280 18.286 1.00 69.75 73 LYS A N 1
ATOM 548 C CA . LYS A 1 73 ? 0.066 -7.721 19.676 1.00 69.75 73 LYS A CA 1
ATOM 549 C C . LYS A 1 73 ? 0.858 -9.010 19.851 1.00 69.75 73 LYS A C 1
ATOM 551 O O . LYS A 1 73 ? 0.586 -10.023 19.205 1.00 69.75 73 LYS A O 1
ATOM 556 N N . THR A 1 74 ? 1.877 -8.966 20.700 1.00 61.91 74 THR A N 1
ATOM 557 C CA . THR A 1 74 ? 2.725 -10.133 20.937 1.00 61.91 74 THR A CA 1
ATOM 558 C C . THR A 1 74 ? 1.994 -11.116 21.846 1.00 61.91 74 THR A C 1
ATOM 560 O O . THR A 1 74 ? 1.226 -10.728 22.722 1.00 61.91 74 THR A O 1
ATOM 563 N N . ALA A 1 75 ? 2.230 -12.419 21.678 1.00 61.28 75 ALA A N 1
ATOM 564 C CA . ALA A 1 75 ? 1.564 -13.463 22.471 1.00 61.28 75 ALA A CA 1
ATOM 565 C C . ALA A 1 75 ? 1.774 -13.336 24.001 1.00 61.28 75 ALA A C 1
ATOM 567 O O . ALA A 1 75 ? 1.087 -14.005 24.768 1.00 61.28 75 ALA A O 1
ATOM 568 N N . LYS A 1 76 ? 2.698 -12.472 24.441 1.00 58.12 76 LYS A N 1
ATOM 569 C CA . LYS A 1 76 ? 2.968 -12.127 25.844 1.00 58.12 76 LYS A CA 1
ATOM 570 C C . LYS A 1 76 ? 1.882 -11.255 26.488 1.00 58.12 76 LYS A C 1
ATOM 572 O O . LYS A 1 76 ? 1.814 -11.215 27.708 1.00 58.12 76 LYS A O 1
ATOM 577 N N . ASP A 1 77 ? 1.007 -10.630 25.701 1.00 59.56 77 ASP A N 1
ATOM 578 C CA . ASP A 1 77 ? -0.029 -9.708 26.192 1.00 59.56 77 ASP A CA 1
ATOM 579 C C . ASP A 1 77 ? -1.348 -10.412 26.595 1.00 59.56 77 ASP A C 1
ATOM 581 O O . ASP A 1 77 ? -2.367 -9.753 26.797 1.00 59.56 77 ASP A O 1
ATOM 585 N N . LYS A 1 78 ? -1.365 -11.754 26.679 1.00 54.22 78 LYS A N 1
ATOM 586 C CA . LYS A 1 78 ? -2.556 -12.554 27.037 1.00 54.22 78 LYS A CA 1
ATOM 587 C C . LYS A 1 78 ? -2.732 -12.846 28.537 1.00 54.22 78 LYS A C 1
ATOM 589 O O . LYS A 1 78 ? -3.745 -13.438 28.886 1.00 54.22 78 LYS A O 1
ATOM 594 N N . ASP A 1 79 ? -1.809 -12.423 29.403 1.00 55.09 79 ASP A N 1
ATOM 595 C CA . ASP A 1 79 ? -1.809 -12.766 30.844 1.00 55.09 79 ASP A CA 1
ATOM 596 C C . ASP A 1 79 ? -2.167 -11.581 31.768 1.00 55.09 79 ASP A C 1
ATOM 598 O O . ASP A 1 79 ? -1.808 -11.530 32.938 1.00 55.09 79 ASP A O 1
ATOM 602 N N . SER A 1 80 ? -2.847 -10.560 31.249 1.00 53.44 80 SER A N 1
ATOM 603 C CA . SER A 1 80 ? -3.355 -9.452 32.069 1.00 53.44 80 SER A CA 1
ATOM 604 C C . SER A 1 80 ? -4.824 -9.209 31.766 1.00 53.44 80 SER A C 1
ATOM 606 O O . SER A 1 80 ? -5.187 -8.226 31.124 1.00 53.44 80 SER A O 1
ATOM 608 N N . SER A 1 81 ? -5.669 -10.138 32.209 1.00 46.84 81 SER A N 1
ATOM 609 C CA . SER A 1 81 ? -7.069 -9.859 32.521 1.00 46.84 81 SER A CA 1
ATOM 610 C C . SER A 1 81 ? -7.555 -10.742 33.653 1.00 46.84 81 SER A C 1
ATOM 612 O O . SER A 1 81 ? -7.089 -11.897 33.744 1.00 46.84 81 SER A O 1
#

Sequence (81 aa):
MYPSDNPGPTKPDGSVNFECHCVAHLVASPCGFEFREAISCQKSTPVEQLENGACSEELLSFMECAMRTQCFKTAKDKDSS

pLDDT: mean 85.74, std 14.25, range [46.84, 98.06]

Organism: NCBI:txid2777116

Secondary structure (DSSP, 8-state):
---S----SB-TTSSB-TTSHHHHHHHTSTTHHHHHHHHHHHHHS-HHHHHTTTTHHHHHHHHHHHHHTTTT--GGGGS--